Protein AF-A0A0C1J9J3-F1 (afdb_monomer_lite)

Secondary structure (DSSP, 8-state):
--SSSSHHHHHTTTT-----HHHHHHHHHHHHTTSEEE--GGGS-----TT---SSS---------EEE-HHHHHHHHHH-SHHHHHHHHHHHHHTTS---HHHHHHHHHHHHHHHHHHHH----

Structure (mmCIF, N/CA/C/O backbone):
data_AF-A0A0C1J9J3-F1
#
_entry.id   AF-A0A0C1J9J3-F1
#
loop_
_atom_site.group_PDB
_atom_site.id
_atom_site.type_symbol
_atom_site.label_atom_id
_atom_site.label_alt_id
_atom_site.label_comp_id
_atom_site.label_asym_id
_atom_site.label_entity_id
_atom_site.label_seq_id
_atom_site.pdbx_PDB_ins_code
_atom_site.Cartn_x
_atom_site.Cartn_y
_atom_site.Cartn_z
_atom_site.occupancy
_atom_site.B_iso_or_equiv
_atom_site.auth_seq_id
_atom_site.auth_comp_id
_atom_site.auth_asym_id
_atom_site.auth_atom_id
_atom_site.pdbx_PDB_model_num
ATOM 1 N N . MET A 1 1 ? -6.530 34.301 -32.666 1.00 45.28 1 MET A N 1
ATOM 2 C CA . MET A 1 1 ? -5.563 34.631 -31.596 1.00 45.28 1 MET A CA 1
ATOM 3 C C . MET A 1 1 ? -6.169 34.304 -30.225 1.00 45.28 1 MET A C 1
ATOM 5 O O . MET A 1 1 ? -6.275 35.172 -29.376 1.00 45.28 1 MET A O 1
ATOM 9 N N . LEU A 1 2 ? -6.660 33.071 -30.049 1.00 42.78 2 LEU A N 1
ATOM 10 C CA . LEU A 1 2 ? -7.286 32.576 -28.809 1.00 42.78 2 LEU A CA 1
ATOM 11 C C . LEU A 1 2 ? -7.324 31.029 -28.812 1.00 42.78 2 LEU A C 1
ATOM 13 O O . LEU A 1 2 ? -8.273 30.424 -28.340 1.00 42.78 2 LEU A O 1
ATOM 17 N N . LEU A 1 3 ? -6.323 30.389 -29.435 1.00 44.97 3 LEU A N 1
ATOM 18 C CA . LEU A 1 3 ? -6.249 28.924 -29.564 1.00 44.97 3 LEU A CA 1
ATOM 19 C C . LEU A 1 3 ? -4.837 28.345 -29.352 1.00 44.97 3 LEU A C 1
ATOM 21 O O . LEU A 1 3 ? -4.652 27.147 -29.502 1.00 44.97 3 LEU A O 1
ATOM 25 N N . GLU A 1 4 ? -3.843 29.158 -28.979 1.00 44.03 4 GLU A N 1
ATOM 26 C CA . GLU A 1 4 ? -2.467 28.673 -28.746 1.00 44.03 4 GLU A CA 1
ATOM 27 C C . GLU A 1 4 ? -2.085 28.585 -27.260 1.00 44.03 4 GLU A C 1
ATOM 29 O O . GLU A 1 4 ? -1.019 28.068 -26.944 1.00 44.03 4 GLU A O 1
ATOM 34 N N . LEU A 1 5 ? -2.943 29.039 -26.335 1.00 42.75 5 LEU A N 1
ATOM 35 C CA . LEU A 1 5 ? -2.583 29.118 -24.912 1.00 42.75 5 LEU A CA 1
ATOM 36 C C . LEU A 1 5 ? -2.878 27.850 -24.089 1.00 42.75 5 LEU A C 1
ATOM 38 O O . LEU A 1 5 ? -2.358 27.730 -22.990 1.00 42.75 5 LEU A O 1
ATOM 42 N N . GLU A 1 6 ? -3.668 26.897 -24.594 1.00 42.66 6 GLU A N 1
ATOM 43 C CA . GLU A 1 6 ? -3.983 25.656 -23.854 1.00 42.66 6 GLU A CA 1
ATOM 44 C C . GLU A 1 6 ? -3.053 24.481 -24.205 1.00 42.66 6 GLU A C 1
ATOM 46 O O . GLU A 1 6 ? -3.005 23.483 -23.488 1.00 42.66 6 GLU A O 1
ATOM 51 N N . ALA A 1 7 ? -2.263 24.588 -25.279 1.00 46.19 7 ALA A N 1
ATOM 52 C CA . ALA A 1 7 ? -1.357 23.515 -25.693 1.00 46.19 7 ALA A CA 1
ATOM 53 C C . ALA A 1 7 ? -0.031 23.501 -24.907 1.00 46.19 7 ALA A C 1
ATOM 55 O O . ALA A 1 7 ? 0.610 22.453 -24.818 1.00 46.19 7 ALA A O 1
ATOM 56 N N . SER A 1 8 ? 0.383 24.631 -24.317 1.00 43.97 8 SER A N 1
ATOM 57 C CA . SER A 1 8 ? 1.651 24.714 -23.577 1.00 43.97 8 SER A CA 1
ATOM 58 C C . SER A 1 8 ? 1.562 24.158 -22.155 1.00 43.97 8 SER A C 1
ATOM 60 O O . SER A 1 8 ? 2.563 23.679 -21.636 1.00 43.97 8 SER A O 1
ATOM 62 N N . GLU A 1 9 ? 0.378 24.154 -21.538 1.00 43.16 9 GLU A N 1
ATOM 63 C CA . GLU A 1 9 ? 0.196 23.662 -20.162 1.00 43.16 9 GLU A CA 1
ATOM 64 C C . GLU A 1 9 ? 0.029 22.128 -20.102 1.00 43.16 9 GLU A C 1
ATOM 66 O O . GLU A 1 9 ? 0.342 21.495 -19.095 1.00 43.16 9 GLU A O 1
ATOM 71 N N . ALA A 1 10 ? -0.368 21.495 -21.214 1.00 41.72 10 ALA A N 1
ATOM 72 C CA . ALA A 1 10 ? -0.448 20.036 -21.338 1.00 41.72 10 ALA A CA 1
ATOM 73 C C . ALA A 1 10 ? 0.917 19.364 -21.605 1.00 41.72 10 ALA A C 1
ATOM 75 O O . ALA A 1 10 ? 1.092 18.183 -21.305 1.00 41.72 10 ALA A O 1
ATOM 76 N N . ALA A 1 11 ? 1.896 20.102 -22.141 1.00 41.22 11 ALA A N 1
ATOM 77 C CA . ALA A 1 11 ? 3.216 19.571 -22.500 1.00 41.22 11 ALA A CA 1
ATOM 78 C C . ALA A 1 11 ? 4.225 19.576 -21.335 1.00 41.22 11 ALA A C 1
ATOM 80 O O . ALA A 1 11 ? 5.215 18.848 -21.370 1.00 41.22 11 ALA A O 1
ATOM 81 N N . GLU A 1 12 ? 3.968 20.342 -20.274 1.00 35.53 12 GLU A N 1
ATOM 82 C CA . GLU A 1 12 ? 4.868 20.447 -19.115 1.00 35.53 12 GLU A CA 1
ATOM 83 C C . GLU A 1 12 ? 4.665 19.325 -18.074 1.00 35.53 12 GLU A C 1
ATOM 85 O O . GLU A 1 12 ? 5.431 19.191 -17.115 1.00 35.53 12 GLU A O 1
ATOM 90 N N . PHE A 1 13 ? 3.656 18.468 -18.272 1.00 36.09 13 PHE A N 1
ATOM 91 C CA . PHE A 1 13 ? 3.348 17.352 -17.373 1.00 36.09 13 PHE A CA 1
ATOM 92 C C . PHE A 1 13 ? 4.167 16.076 -17.662 1.00 36.09 13 PHE A C 1
ATOM 94 O O . PHE A 1 13 ? 4.339 15.239 -16.774 1.00 36.09 13 PHE A O 1
ATOM 101 N N . GLU A 1 14 ? 4.750 15.932 -18.854 1.00 41.66 14 GLU A N 1
ATOM 102 C CA . GLU A 1 14 ? 5.455 14.715 -19.283 1.00 41.66 14 GLU A CA 1
ATOM 103 C C . GLU A 1 14 ? 6.982 14.878 -19.341 1.00 41.66 14 GLU A C 1
ATOM 105 O O . GLU A 1 14 ? 7.584 14.843 -20.405 1.00 41.66 14 GLU A O 1
ATOM 110 N N . LEU A 1 15 ? 7.634 15.025 -18.184 1.00 40.59 15 LEU A N 1
ATOM 111 C CA . LEU A 1 15 ? 9.013 14.541 -17.945 1.00 40.59 15 LEU A CA 1
ATOM 112 C C . LEU A 1 15 ? 9.434 14.757 -16.485 1.00 40.59 15 LEU A C 1
ATOM 114 O O . LEU A 1 15 ? 10.566 15.133 -16.169 1.00 40.59 15 LEU A O 1
ATOM 118 N N . LYS A 1 16 ? 8.515 14.527 -15.540 1.00 34.31 16 LYS A N 1
ATOM 119 C CA . LYS A 1 16 ? 8.841 14.639 -14.119 1.00 34.31 16 LYS A CA 1
ATOM 120 C C . LYS A 1 16 ? 9.716 13.460 -13.686 1.00 34.31 16 LYS A C 1
ATOM 122 O O . LYS A 1 16 ? 9.226 12.403 -13.319 1.00 34.31 16 LYS A O 1
ATOM 127 N N . LYS A 1 17 ? 11.020 13.748 -13.681 1.00 41.72 17 LYS A N 1
ATOM 128 C CA . LYS A 1 17 ? 12.103 13.120 -12.917 1.00 41.72 17 LYS A CA 1
ATOM 129 C C . LYS A 1 17 ? 12.402 11.666 -13.284 1.00 41.72 17 LYS A C 1
ATOM 131 O O . LYS A 1 17 ? 11.702 10.731 -12.921 1.00 41.72 17 LYS A O 1
ATOM 136 N N . THR A 1 18 ? 13.555 11.501 -13.930 1.00 47.81 18 THR A N 1
ATOM 137 C CA . THR A 1 18 ? 14.421 10.326 -13.798 1.00 47.81 18 THR A CA 1
ATOM 138 C C . THR A 1 18 ? 14.277 9.714 -12.408 1.00 47.81 18 THR A C 1
ATOM 140 O O . THR A 1 18 ? 14.611 10.382 -11.429 1.00 47.81 18 THR A O 1
ATOM 143 N N . THR A 1 19 ? 13.777 8.476 -12.351 1.00 47.09 19 THR A N 1
ATOM 144 C CA . THR A 1 19 ? 13.728 7.618 -11.158 1.00 47.09 19 THR A CA 1
ATOM 145 C C . THR A 1 19 ? 14.970 7.850 -10.312 1.00 47.09 19 THR A C 1
ATOM 147 O O . THR A 1 19 ? 16.086 7.530 -10.734 1.00 47.09 19 THR A O 1
ATOM 150 N N . CYS A 1 20 ? 14.754 8.485 -9.167 1.00 52.78 20 CYS A N 1
ATOM 151 C CA . CYS A 1 20 ? 15.766 8.771 -8.171 1.00 52.78 20 CYS A CA 1
ATOM 152 C C . CYS A 1 20 ? 16.324 7.434 -7.651 1.00 52.78 20 CYS A C 1
ATOM 154 O O . CYS A 1 20 ? 15.617 6.427 -7.643 1.00 52.78 20 CYS A O 1
ATOM 156 N N . GLU A 1 21 ? 17.578 7.396 -7.199 1.00 56.78 21 GLU A N 1
ATOM 157 C CA . GLU A 1 21 ? 18.160 6.223 -6.518 1.00 56.78 21 GLU A CA 1
ATOM 158 C C . GLU A 1 21 ? 17.255 5.712 -5.378 1.00 56.78 21 GLU A C 1
ATOM 160 O O . GLU A 1 21 ? 17.099 4.507 -5.185 1.00 56.78 21 GLU A O 1
ATOM 165 N N . PHE A 1 22 ? 16.559 6.637 -4.709 1.00 53.00 22 PHE A N 1
ATOM 166 C CA . PHE A 1 22 ? 15.548 6.348 -3.697 1.00 53.00 22 PHE A CA 1
ATOM 167 C C . PHE A 1 22 ? 14.385 5.499 -4.229 1.00 53.00 22 PHE A C 1
ATOM 169 O O . PHE A 1 22 ? 14.012 4.514 -3.597 1.00 53.00 22 PHE A O 1
ATOM 176 N N . ASP A 1 23 ? 13.839 5.834 -5.401 1.00 70.12 23 ASP A N 1
ATOM 177 C CA . ASP A 1 23 ? 12.724 5.087 -5.999 1.00 70.12 23 ASP A CA 1
ATOM 178 C C . ASP A 1 23 ? 13.164 3.663 -6.361 1.00 70.12 23 ASP A C 1
ATOM 180 O O . ASP A 1 23 ? 12.399 2.711 -6.213 1.00 70.12 23 ASP A O 1
ATOM 184 N N . ARG A 1 24 ? 14.426 3.500 -6.786 1.00 71.88 24 ARG A N 1
ATOM 185 C CA . ARG A 1 24 ? 15.003 2.188 -7.098 1.00 71.88 24 ARG A CA 1
ATOM 186 C C . ARG A 1 24 ? 15.109 1.307 -5.859 1.00 71.88 24 ARG A C 1
ATOM 188 O O . ARG A 1 24 ? 14.662 0.167 -5.916 1.00 71.88 24 ARG A O 1
ATOM 195 N N . TYR A 1 25 ? 15.631 1.836 -4.754 1.00 79.62 25 TYR A N 1
ATOM 196 C CA . TYR A 1 25 ? 15.729 1.087 -3.500 1.00 79.6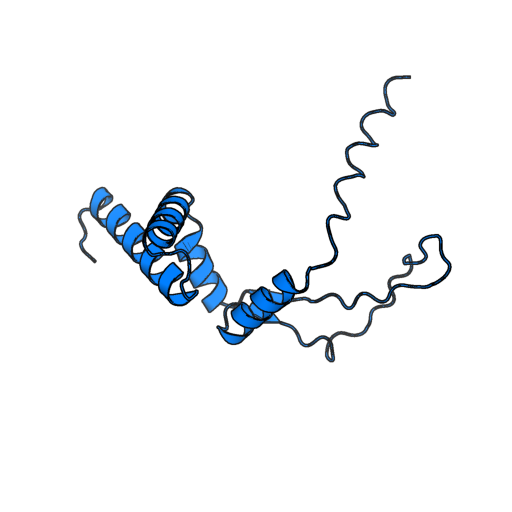2 25 TYR A CA 1
ATOM 197 C C . TYR A 1 25 ? 14.356 0.592 -3.027 1.00 79.62 25 TYR A C 1
ATOM 199 O O . TYR A 1 25 ? 14.206 -0.565 -2.642 1.00 79.62 25 TYR A O 1
ATOM 207 N N . GLN A 1 26 ? 13.326 1.441 -3.104 1.00 81.38 26 GLN A N 1
ATOM 208 C CA . GLN A 1 26 ? 11.971 1.040 -2.714 1.00 81.38 26 GLN A CA 1
ATOM 209 C C . GLN A 1 26 ? 11.425 -0.071 -3.620 1.00 81.38 26 GLN A C 1
ATOM 211 O O . GLN A 1 26 ? 10.875 -1.050 -3.118 1.00 81.38 26 GLN A O 1
ATOM 216 N N . LEU A 1 27 ? 11.622 0.028 -4.939 1.00 80.38 27 LEU A N 1
ATOM 217 C CA . LEU A 1 27 ? 11.224 -1.025 -5.878 1.00 80.38 27 LEU A CA 1
ATOM 218 C C . LEU A 1 27 ? 11.969 -2.341 -5.614 1.00 80.38 27 LEU A C 1
ATOM 220 O O . LEU A 1 27 ? 11.351 -3.401 -5.633 1.00 80.38 27 LEU A O 1
ATOM 224 N N . GLU A 1 28 ? 13.265 -2.290 -5.310 1.00 81.69 28 GLU A N 1
ATOM 225 C CA . GLU A 1 28 ? 14.045 -3.472 -4.923 1.00 81.69 28 GLU A CA 1
ATOM 226 C C . GLU A 1 28 ? 13.488 -4.112 -3.649 1.00 81.69 28 GLU A C 1
ATOM 228 O O . GLU A 1 28 ? 13.250 -5.317 -3.626 1.00 81.69 28 GLU A O 1
ATOM 233 N N . LYS A 1 29 ? 13.171 -3.319 -2.620 1.00 86.19 29 LYS A N 1
ATOM 234 C CA . LYS A 1 29 ? 12.571 -3.840 -1.382 1.00 86.19 29 LYS A CA 1
ATOM 235 C C . LYS A 1 29 ? 11.181 -4.425 -1.600 1.00 86.19 29 LYS A C 1
ATOM 237 O O . LYS A 1 29 ? 10.851 -5.449 -1.007 1.00 86.19 29 LYS A O 1
ATOM 242 N N . MET A 1 30 ? 10.377 -3.830 -2.477 1.00 88.12 30 MET A N 1
ATOM 243 C CA . MET A 1 30 ? 9.087 -4.397 -2.875 1.00 88.12 30 MET A CA 1
ATOM 244 C C . MET A 1 30 ? 9.252 -5.707 -3.659 1.00 88.12 30 MET A C 1
ATOM 246 O O . MET A 1 30 ? 8.420 -6.602 -3.516 1.00 88.12 30 MET A O 1
ATOM 250 N N . ALA A 1 31 ? 10.309 -5.831 -4.465 1.00 86.75 31 ALA A N 1
ATOM 251 C CA . ALA A 1 31 ? 10.619 -7.047 -5.212 1.00 86.75 31 ALA A CA 1
ATOM 252 C C . ALA A 1 31 ? 11.118 -8.170 -4.292 1.00 86.75 31 ALA A C 1
ATOM 254 O O . ALA A 1 31 ? 10.631 -9.294 -4.378 1.00 86.75 31 ALA A O 1
ATOM 255 N N . GLU A 1 32 ? 12.021 -7.856 -3.359 1.00 86.00 32 GLU A N 1
ATOM 256 C CA . GLU A 1 32 ? 12.484 -8.775 -2.310 1.00 86.00 32 GLU A CA 1
ATOM 257 C C . GLU A 1 32 ? 11.326 -9.255 -1.423 1.00 86.00 32 GLU A C 1
ATOM 259 O O . GLU A 1 32 ? 11.259 -10.430 -1.071 1.00 86.00 32 GLU A O 1
ATOM 264 N N . ALA A 1 33 ? 10.376 -8.369 -1.109 1.00 87.56 33 ALA A N 1
ATOM 265 C CA . ALA A 1 33 ? 9.150 -8.711 -0.387 1.00 87.56 33 ALA A CA 1
ATOM 266 C C . ALA A 1 33 ? 8.129 -9.492 -1.241 1.00 87.56 33 ALA A C 1
ATOM 268 O O . ALA A 1 33 ? 7.048 -9.828 -0.757 1.00 87.56 33 ALA A O 1
ATOM 269 N N . GLY A 1 34 ? 8.429 -9.750 -2.518 1.00 89.12 34 GLY A N 1
ATOM 270 C CA . GLY A 1 34 ? 7.562 -10.478 -3.441 1.00 89.12 34 GLY A CA 1
ATOM 271 C C . GLY A 1 34 ? 6.290 -9.728 -3.840 1.00 89.12 34 GLY A C 1
ATOM 272 O O . GLY A 1 34 ? 5.381 -10.345 -4.390 1.00 89.12 34 GLY A O 1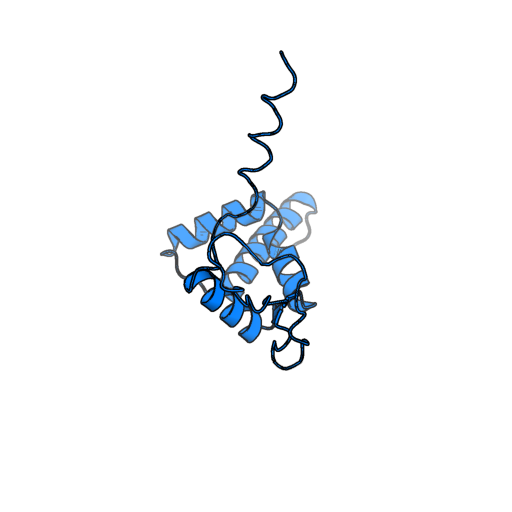
ATOM 273 N N . LEU A 1 35 ? 6.192 -8.419 -3.576 1.00 90.56 35 LEU A N 1
ATOM 274 C CA . LEU A 1 35 ? 5.030 -7.592 -3.933 1.00 90.56 35 LEU A CA 1
ATOM 275 C C . LEU A 1 35 ? 5.027 -7.233 -5.421 1.00 90.56 35 LEU A C 1
ATOM 277 O O . LEU A 1 35 ? 3.969 -7.072 -6.032 1.00 90.56 35 LEU A O 1
ATOM 281 N N . ILE A 1 36 ? 6.213 -7.114 -6.010 1.00 90.38 36 ILE A N 1
ATOM 282 C CA . ILE A 1 36 ? 6.380 -6.867 -7.437 1.00 90.38 36 ILE A CA 1
ATOM 283 C C . ILE A 1 36 ? 7.345 -7.880 -8.044 1.00 90.38 36 ILE A C 1
ATOM 285 O O . ILE A 1 36 ? 8.330 -8.276 -7.431 1.00 90.38 36 ILE A O 1
ATOM 289 N N . ASP A 1 37 ? 7.059 -8.281 -9.272 1.00 86.06 37 ASP A N 1
ATOM 290 C CA . ASP A 1 37 ? 7.964 -9.034 -10.126 1.00 86.06 37 ASP A CA 1
ATOM 291 C C . ASP A 1 37 ? 8.658 -8.039 -11.058 1.00 86.06 37 ASP A C 1
ATOM 293 O O . ASP A 1 37 ? 8.058 -7.514 -12.005 1.00 86.06 37 ASP A O 1
ATOM 297 N N . VAL A 1 38 ? 9.910 -7.713 -10.739 1.00 74.44 38 VAL A N 1
ATOM 298 C CA . VAL A 1 38 ? 10.748 -6.872 -11.593 1.00 74.44 38 VAL A CA 1
ATOM 299 C C . VAL A 1 38 ? 11.270 -7.758 -12.711 1.00 74.44 38 VAL A C 1
ATOM 301 O O . VAL A 1 38 ? 12.163 -8.584 -12.512 1.00 74.44 38 VAL A O 1
ATOM 304 N N . ARG A 1 39 ? 10.705 -7.589 -13.911 1.00 67.69 39 ARG A N 1
ATOM 305 C CA . ARG A 1 39 ? 11.130 -8.359 -15.076 1.00 67.69 39 ARG A CA 1
ATOM 306 C C . ARG A 1 39 ? 12.586 -8.016 -15.363 1.00 67.69 39 ARG A C 1
ATOM 308 O O . ARG A 1 39 ? 12.893 -6.874 -15.696 1.00 67.69 39 ARG A O 1
ATOM 315 N N . ASP A 1 40 ? 13.452 -9.017 -15.235 1.00 62.75 40 ASP A N 1
ATOM 316 C CA . ASP A 1 40 ? 14.888 -8.895 -15.471 1.00 62.75 40 ASP A CA 1
ATOM 317 C C . ASP A 1 40 ? 15.164 -8.147 -16.793 1.00 62.75 40 ASP A C 1
ATOM 319 O O . ASP A 1 40 ? 14.782 -8.638 -17.865 1.00 62.75 40 ASP A O 1
ATOM 323 N N . PRO A 1 41 ? 15.818 -6.970 -16.754 1.00 55.44 41 PRO A N 1
ATOM 324 C CA . PRO A 1 41 ? 16.119 -6.196 -17.950 1.00 55.44 41 PRO A CA 1
ATOM 325 C C . PRO A 1 41 ? 17.102 -6.910 -18.889 1.00 55.44 41 PRO A C 1
ATOM 327 O O . PRO A 1 41 ? 17.204 -6.511 -20.045 1.00 55.44 41 PRO A O 1
ATOM 330 N N . ALA A 1 42 ? 17.806 -7.962 -18.448 1.00 54.84 42 ALA A N 1
ATOM 331 C CA . ALA A 1 42 ? 18.591 -8.832 -19.329 1.00 54.84 42 ALA A CA 1
ATOM 332 C C . ALA A 1 42 ? 17.712 -9.745 -20.207 1.00 54.84 42 ALA A C 1
ATOM 334 O O . ALA A 1 42 ? 18.177 -10.251 -21.226 1.00 54.84 42 ALA A O 1
ATOM 335 N N . LYS A 1 43 ? 16.432 -9.930 -19.848 1.00 53.50 43 LYS A N 1
ATOM 336 C CA . LYS A 1 43 ? 15.438 -10.724 -20.597 1.00 53.50 43 LYS A CA 1
ATOM 337 C C . LYS A 1 43 ? 14.490 -9.866 -21.437 1.00 53.50 43 LYS A C 1
ATOM 339 O O . LYS A 1 43 ? 13.605 -10.408 -22.102 1.00 53.50 43 LYS A O 1
ATOM 344 N N . VAL A 1 44 ? 14.636 -8.541 -21.397 1.00 56.16 44 VAL A N 1
ATOM 345 C CA . VAL A 1 44 ? 13.880 -7.607 -22.236 1.00 56.16 44 VAL A CA 1
ATOM 346 C C . VAL A 1 44 ? 14.812 -7.129 -23.349 1.00 56.16 44 VAL A C 1
ATOM 348 O O . VAL A 1 44 ? 15.873 -6.584 -23.043 1.00 56.16 44 VAL A O 1
ATOM 351 N N . PRO A 1 45 ? 14.474 -7.323 -24.638 1.00 55.00 45 PRO A N 1
ATOM 352 C CA . PRO A 1 45 ? 15.300 -6.791 -25.712 1.00 55.00 45 PRO A CA 1
ATOM 353 C C . PRO A 1 45 ? 15.395 -5.273 -25.551 1.00 55.00 45 PRO A C 1
ATOM 355 O O . PRO A 1 45 ? 14.384 -4.607 -25.322 1.00 55.00 45 PRO A O 1
ATOM 358 N N . VAL A 1 46 ? 16.609 -4.723 -25.655 1.00 59.19 46 VAL A N 1
ATOM 359 C CA . VAL A 1 46 ? 16.813 -3.272 -25.722 1.00 59.19 46 VAL A CA 1
ATOM 360 C C . VAL A 1 46 ? 16.122 -2.798 -26.994 1.00 59.19 46 VAL A C 1
ATOM 362 O O . VAL A 1 46 ? 16.663 -2.902 -28.091 1.00 59.19 46 VAL A O 1
ATOM 365 N N . THR A 1 47 ? 14.880 -2.340 -26.865 1.00 54.22 47 THR A N 1
ATOM 366 C CA . THR A 1 47 ? 14.139 -1.817 -28.004 1.00 54.22 47 THR A CA 1
ATOM 367 C C . THR A 1 47 ? 14.722 -0.455 -28.329 1.00 54.22 47 THR A C 1
ATOM 369 O O . THR A 1 47 ? 14.553 0.494 -27.560 1.00 54.22 47 THR A O 1
ATOM 372 N N . PHE A 1 48 ? 15.405 -0.354 -29.466 1.00 55.47 48 PHE A N 1
ATOM 373 C CA . PHE A 1 48 ? 15.663 0.935 -30.084 1.00 55.47 48 PHE A CA 1
ATOM 374 C C . PHE A 1 48 ? 14.308 1.616 -30.297 1.00 55.47 48 PHE A C 1
ATOM 376 O O . PHE A 1 48 ? 13.469 1.091 -31.026 1.00 55.47 48 PHE A O 1
ATOM 383 N N . ARG A 1 49 ? 14.059 2.732 -29.604 1.00 54.56 49 ARG A N 1
ATOM 384 C CA . ARG A 1 49 ? 12.884 3.573 -29.848 1.00 54.56 49 ARG A CA 1
ATOM 385 C C . ARG A 1 49 ? 13.260 4.582 -30.937 1.00 54.56 49 ARG A C 1
ATOM 387 O O . ARG A 1 49 ? 14.018 5.508 -30.633 1.00 54.56 49 ARG A O 1
ATOM 394 N N . PRO A 1 50 ? 12.781 4.419 -32.187 1.00 43.78 50 PRO A N 1
ATOM 395 C CA . PRO A 1 50 ? 13.050 5.375 -33.254 1.00 43.78 50 PRO A CA 1
ATOM 396 C C . PRO A 1 50 ? 12.337 6.679 -32.879 1.00 43.78 50 PRO A C 1
ATOM 398 O O . PRO A 1 50 ? 11.112 6.725 -32.847 1.00 43.78 50 PRO A O 1
ATOM 401 N N . GLY A 1 51 ? 13.102 7.693 -32.474 1.00 52.50 51 GLY A N 1
ATOM 402 C CA . GLY A 1 51 ? 12.580 8.955 -31.933 1.00 52.50 51 GLY A CA 1
ATOM 403 C C . GLY A 1 51 ? 13.389 9.524 -30.763 1.00 52.50 51 GLY A C 1
ATOM 404 O O . GLY A 1 51 ? 13.268 10.702 -30.462 1.00 52.50 51 GLY A O 1
ATOM 405 N N . ALA A 1 52 ? 14.273 8.736 -30.139 1.00 52.81 52 ALA A N 1
ATOM 406 C CA . ALA A 1 52 ? 15.132 9.188 -29.034 1.00 52.81 52 ALA A CA 1
ATOM 407 C C . ALA A 1 52 ? 16.383 9.981 -29.488 1.00 52.81 52 ALA A C 1
ATOM 409 O O . ALA A 1 52 ? 17.460 9.833 -28.907 1.00 52.81 52 ALA A O 1
ATOM 410 N N . ILE A 1 53 ? 16.254 10.809 -30.529 1.00 49.16 53 ILE A N 1
ATOM 411 C CA . ILE A 1 53 ? 17.261 11.809 -30.907 1.00 49.16 53 ILE A CA 1
ATOM 412 C C . ILE A 1 53 ? 16.730 13.155 -30.410 1.00 49.16 53 ILE A C 1
ATOM 414 O O . ILE A 1 53 ? 16.013 13.843 -31.127 1.00 49.16 53 ILE A O 1
ATOM 418 N N . TYR A 1 54 ? 17.042 13.510 -29.165 1.00 52.00 54 TYR A N 1
ATOM 419 C CA . TYR A 1 54 ? 16.775 14.852 -28.645 1.00 52.00 54 TYR A CA 1
ATOM 420 C C . TYR A 1 54 ? 18.078 15.658 -28.641 1.00 52.00 54 TYR A C 1
ATOM 422 O O . TYR A 1 54 ? 19.057 15.215 -28.042 1.00 52.00 54 TYR A O 1
ATOM 430 N N . ASP A 1 55 ? 18.051 16.780 -29.368 1.00 47.69 55 ASP A N 1
ATOM 431 C CA . ASP A 1 55 ? 18.858 18.024 -29.411 1.00 47.69 55 ASP A CA 1
ATOM 432 C C . ASP A 1 55 ? 20.389 18.037 -29.159 1.00 47.69 55 ASP A C 1
ATOM 434 O O . ASP A 1 55 ? 21.044 19.054 -29.370 1.00 47.69 55 ASP A O 1
ATOM 438 N N . HIS A 1 56 ? 21.026 16.935 -28.757 1.00 50.75 56 HIS A N 1
ATOM 439 C CA . HIS A 1 56 ? 22.459 16.896 -28.416 1.00 50.75 56 HIS A CA 1
ATOM 440 C C . HIS A 1 56 ? 23.211 15.697 -29.023 1.00 50.75 56 HIS A C 1
ATOM 442 O O . HIS A 1 56 ? 24.298 15.345 -28.572 1.00 50.75 56 HIS A O 1
ATOM 448 N N . GLY A 1 57 ? 22.645 15.046 -30.046 1.00 52.50 57 GLY A N 1
ATOM 449 C CA . GLY A 1 57 ? 23.365 14.069 -30.878 1.00 52.50 57 GLY A CA 1
ATOM 450 C C . GLY A 1 57 ? 23.750 12.738 -30.213 1.00 52.50 57 GLY A C 1
ATOM 451 O O . GLY A 1 57 ? 24.382 11.910 -30.862 1.00 52.50 57 GLY A O 1
ATOM 452 N N . LEU A 1 58 ? 23.352 12.485 -28.961 1.00 54.72 58 LEU A N 1
ATOM 453 C CA . LEU A 1 58 ? 23.605 11.220 -28.264 1.00 54.72 58 LEU A CA 1
ATOM 454 C C . LEU A 1 58 ? 22.288 10.578 -27.815 1.00 54.72 58 LEU A C 1
ATOM 456 O O . LEU A 1 58 ? 21.557 11.128 -26.992 1.00 54.72 58 LEU A O 1
ATOM 460 N N . ALA A 1 59 ? 21.999 9.384 -28.337 1.00 56.44 59 ALA A N 1
ATOM 461 C CA . ALA A 1 59 ? 20.861 8.585 -27.902 1.00 56.44 59 ALA A CA 1
ATOM 462 C C . ALA A 1 59 ? 21.043 8.173 -26.430 1.00 56.44 59 ALA A C 1
ATOM 464 O O . ALA A 1 59 ? 21.959 7.423 -26.086 1.00 56.44 59 ALA A O 1
ATOM 465 N N . LYS A 1 60 ? 20.159 8.642 -25.542 1.00 53.56 60 LYS A N 1
ATOM 466 C CA . LYS A 1 60 ? 20.097 8.139 -24.163 1.00 53.56 60 LYS A CA 1
ATOM 467 C C . LYS A 1 60 ? 19.372 6.796 -24.158 1.00 53.56 60 LYS A C 1
ATOM 469 O O . LYS A 1 60 ? 18.153 6.736 -24.298 1.00 53.56 60 LYS A O 1
ATOM 474 N N . PHE A 1 61 ? 20.116 5.714 -23.949 1.00 54.44 61 PHE A N 1
ATOM 475 C CA . PHE A 1 61 ? 19.534 4.400 -23.686 1.00 54.44 61 PHE A CA 1
ATOM 476 C C . PHE A 1 61 ? 18.999 4.355 -22.251 1.00 54.44 61 PHE A C 1
ATOM 478 O O . PHE A 1 61 ? 19.724 4.041 -21.310 1.00 54.44 61 PHE A O 1
ATOM 485 N N . HIS A 1 62 ? 17.720 4.676 -22.065 1.00 54.56 62 HIS A N 1
ATOM 486 C CA . HIS A 1 62 ? 17.031 4.354 -20.820 1.00 54.56 62 HIS A CA 1
ATOM 487 C C . HIS A 1 62 ? 16.613 2.881 -20.876 1.00 54.56 62 HIS A C 1
ATOM 489 O O . HIS A 1 62 ? 15.838 2.504 -21.753 1.00 54.56 62 HIS A O 1
ATOM 495 N N . LYS A 1 63 ? 17.121 2.034 -19.973 1.00 56.25 63 LYS A N 1
ATOM 496 C CA . LYS A 1 63 ? 16.553 0.692 -19.780 1.00 56.25 63 LYS A CA 1
ATOM 497 C C . LYS A 1 63 ? 15.224 0.867 -19.039 1.00 56.25 63 LYS A C 1
ATOM 499 O O . LYS A 1 63 ? 15.274 1.232 -17.866 1.00 56.25 63 LYS A O 1
ATOM 504 N N . PRO A 1 64 ? 14.059 0.646 -19.673 1.00 60.22 64 PRO A N 1
ATOM 505 C CA . PRO A 1 64 ? 12.802 0.720 -18.948 1.00 60.22 64 PRO A CA 1
ATOM 506 C C . PRO A 1 64 ? 12.791 -0.394 -17.898 1.00 60.22 64 PRO A C 1
ATOM 508 O O . PRO A 1 64 ? 12.881 -1.574 -18.235 1.00 60.22 64 PRO A O 1
ATOM 511 N N . VAL A 1 65 ? 12.699 -0.026 -16.621 1.00 62.59 65 VAL A N 1
ATOM 512 C CA . VAL A 1 65 ? 12.408 -0.994 -15.562 1.00 62.59 65 VAL A CA 1
ATOM 513 C C . VAL A 1 65 ? 10.914 -1.283 -15.643 1.00 62.59 65 VAL A C 1
ATOM 515 O O . VAL A 1 65 ? 10.092 -0.447 -15.279 1.00 62.59 65 VAL A O 1
ATOM 518 N N . THR A 1 66 ? 10.552 -2.448 -16.175 1.00 69.75 66 THR A N 1
ATOM 519 C CA . THR A 1 66 ? 9.161 -2.912 -16.183 1.00 69.75 66 THR A CA 1
ATOM 520 C C . THR A 1 66 ? 8.942 -3.857 -15.011 1.00 69.75 66 THR A C 1
ATOM 522 O O . THR A 1 66 ? 9.629 -4.875 -14.916 1.00 69.75 66 THR A O 1
ATOM 525 N N . TYR A 1 67 ? 7.968 -3.563 -14.158 1.00 79.06 67 TYR A N 1
ATOM 526 C CA . TYR A 1 67 ? 7.541 -4.452 -13.081 1.00 79.06 67 TYR A CA 1
ATOM 527 C C . TYR A 1 67 ? 6.079 -4.862 -13.270 1.00 79.06 67 TYR A C 1
ATOM 529 O O . TYR A 1 67 ? 5.286 -4.139 -13.878 1.00 79.06 67 TYR A O 1
ATOM 537 N N . LYS A 1 68 ? 5.724 -6.040 -12.760 1.00 85.00 68 LYS A N 1
ATOM 538 C CA . LYS A 1 68 ? 4.339 -6.501 -12.617 1.00 85.00 68 LYS A CA 1
ATOM 539 C C . LYS A 1 68 ? 4.001 -6.601 -11.137 1.00 85.00 68 LYS A C 1
ATOM 541 O O . LYS A 1 68 ? 4.847 -6.994 -10.345 1.00 85.00 68 LYS A O 1
ATOM 546 N N . ILE A 1 69 ? 2.773 -6.265 -10.760 1.00 89.88 69 ILE A N 1
ATOM 547 C CA . ILE A 1 69 ? 2.297 -6.496 -9.392 1.00 89.88 69 ILE A CA 1
ATOM 548 C C . ILE A 1 69 ? 1.988 -7.992 -9.260 1.00 89.88 69 ILE A C 1
ATOM 550 O O . ILE A 1 69 ? 1.333 -8.569 -10.129 1.00 89.88 69 ILE A O 1
ATOM 554 N N . THR A 1 70 ? 2.513 -8.637 -8.219 1.00 94.06 70 THR A N 1
ATOM 555 C CA . THR A 1 70 ? 2.218 -10.050 -7.938 1.00 94.06 70 THR A CA 1
ATOM 556 C C . THR A 1 70 ? 0.860 -10.180 -7.252 1.00 94.06 70 THR A C 1
ATOM 558 O O . THR A 1 70 ? 0.274 -9.195 -6.808 1.00 94.06 70 THR A O 1
ATOM 561 N N . TRP A 1 71 ? 0.356 -11.405 -7.086 1.00 93.12 71 TRP A N 1
ATOM 562 C CA . TRP A 1 71 ? -0.866 -11.616 -6.304 1.00 93.12 71 TRP A CA 1
ATOM 563 C C . TRP A 1 71 ? -0.722 -11.132 -4.848 1.00 93.12 71 TRP A C 1
ATOM 565 O O . TRP A 1 71 ? -1.612 -10.463 -4.332 1.00 93.12 71 TRP A O 1
ATOM 575 N N . ALA A 1 72 ? 0.435 -11.367 -4.217 1.00 92.25 72 ALA A N 1
ATOM 576 C CA . ALA A 1 72 ? 0.735 -10.839 -2.884 1.00 92.25 72 ALA A CA 1
ATOM 577 C C . ALA A 1 72 ? 0.803 -9.300 -2.865 1.00 92.25 72 ALA A C 1
ATOM 579 O O . ALA A 1 72 ? 0.374 -8.669 -1.899 1.00 92.25 72 ALA A O 1
ATOM 580 N N . GLY A 1 73 ? 1.300 -8.690 -3.945 1.00 92.56 73 GLY A N 1
ATOM 581 C CA . GLY A 1 73 ? 1.268 -7.243 -4.144 1.00 92.56 73 GLY A CA 1
ATOM 582 C C . GLY A 1 73 ? -0.147 -6.684 -4.257 1.00 92.56 73 GLY A C 1
ATOM 583 O O . GLY A 1 73 ? -0.435 -5.642 -3.672 1.00 92.56 73 GLY A O 1
ATOM 584 N N . HIS A 1 74 ? -1.039 -7.386 -4.959 1.00 93.62 74 HIS A N 1
ATOM 585 C CA . HIS A 1 74 ? -2.455 -7.029 -5.028 1.00 93.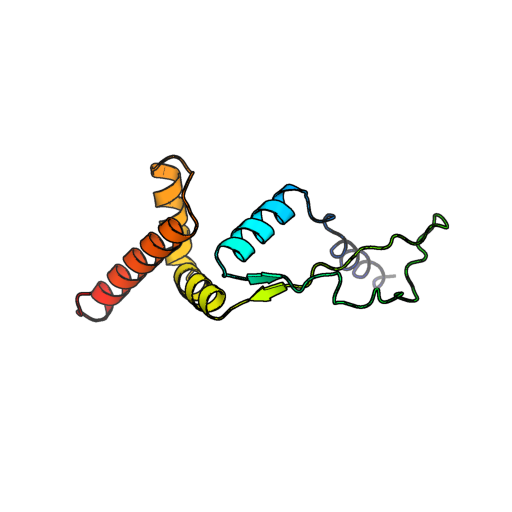62 74 HIS A CA 1
ATOM 586 C C . HIS A 1 74 ? -3.118 -7.094 -3.648 1.00 93.62 74 HIS A C 1
ATOM 588 O O . HIS A 1 74 ? -3.745 -6.122 -3.243 1.00 93.62 74 HIS A O 1
ATOM 594 N N . ASP A 1 75 ? -2.894 -8.169 -2.890 1.00 93.06 75 ASP A N 1
ATOM 595 C CA . ASP A 1 75 ? -3.428 -8.322 -1.529 1.00 93.06 75 ASP A CA 1
ATOM 596 C C . ASP A 1 75 ? -2.900 -7.241 -0.565 1.00 93.06 75 ASP A C 1
ATOM 598 O O . ASP A 1 75 ? -3.642 -6.656 0.227 1.00 93.06 75 ASP A O 1
ATOM 602 N N . TYR A 1 76 ? -1.612 -6.898 -0.668 1.00 93.31 76 TYR A N 1
ATOM 603 C CA . TYR A 1 76 ? -1.059 -5.755 0.056 1.00 93.31 76 TYR A CA 1
ATOM 604 C C . TYR A 1 76 ? -1.763 -4.450 -0.330 1.00 93.31 76 TYR A C 1
ATOM 606 O O . TYR A 1 76 ? -2.212 -3.715 0.551 1.00 93.31 76 TYR A O 1
ATOM 614 N N . LEU A 1 77 ? -1.886 -4.164 -1.628 1.00 92.19 77 LEU A N 1
ATOM 615 C CA . LEU A 1 77 ? -2.505 -2.935 -2.114 1.00 92.19 77 LEU A CA 1
ATOM 616 C C . LEU A 1 77 ? -3.956 -2.820 -1.642 1.00 92.19 77 LEU A C 1
ATOM 618 O O . LEU A 1 77 ? -4.344 -1.769 -1.137 1.00 92.19 77 LEU A O 1
ATOM 622 N N . ASP A 1 78 ? -4.731 -3.895 -1.739 1.00 91.62 78 ASP A N 1
ATOM 623 C CA . ASP A 1 78 ? -6.129 -3.919 -1.314 1.00 91.62 78 ASP A CA 1
ATOM 624 C C . ASP A 1 78 ? -6.277 -3.661 0.190 1.00 91.62 78 ASP A C 1
ATOM 626 O O . ASP A 1 78 ? -7.215 -2.978 0.605 1.00 91.62 78 ASP A O 1
ATOM 630 N N . SER A 1 79 ? -5.307 -4.090 1.004 1.00 91.25 79 SER A N 1
ATOM 631 C CA . SER A 1 79 ? -5.311 -3.796 2.440 1.00 91.25 79 SER A CA 1
ATOM 632 C C . SER A 1 79 ? -5.113 -2.309 2.777 1.00 91.25 79 SER A C 1
ATOM 634 O O . SER A 1 79 ? -5.672 -1.834 3.766 1.00 91.25 79 SER A O 1
ATOM 636 N N . VAL A 1 80 ? -4.361 -1.553 1.962 1.00 93.00 80 VAL A N 1
ATOM 637 C CA . VAL A 1 80 ? -3.986 -0.149 2.247 1.00 93.00 80 VAL A CA 1
ATOM 638 C C . VAL A 1 80 ? -4.703 0.889 1.373 1.00 93.00 80 VAL A C 1
ATOM 640 O O . VAL A 1 80 ? -4.594 2.083 1.641 1.00 93.00 80 VAL A O 1
ATOM 643 N N . ARG A 1 81 ? -5.431 0.481 0.325 1.00 90.69 81 ARG A N 1
ATOM 644 C CA . ARG A 1 81 ? -5.986 1.387 -0.703 1.00 90.69 81 ARG A CA 1
ATOM 645 C C . ARG A 1 81 ? -7.153 2.258 -0.231 1.00 90.69 81 ARG A C 1
ATOM 647 O O . ARG A 1 81 ? -7.391 3.317 -0.817 1.00 90.69 81 ARG A O 1
ATOM 654 N N . ASP A 1 82 ? -7.894 1.848 0.801 1.00 92.88 82 ASP A N 1
ATOM 655 C CA . ASP A 1 82 ? -8.961 2.680 1.375 1.00 92.88 82 ASP A CA 1
ATOM 656 C C . ASP A 1 82 ? -8.352 3.947 1.989 1.00 92.88 82 ASP A C 1
ATOM 658 O O . ASP A 1 82 ? -7.559 3.890 2.928 1.00 92.88 82 ASP A O 1
ATOM 662 N N . LYS A 1 83 ? -8.757 5.114 1.474 1.00 91.44 83 LYS A N 1
ATOM 663 C CA . LYS A 1 83 ? -8.207 6.413 1.886 1.00 91.44 83 LYS A CA 1
ATOM 664 C C . LYS A 1 83 ? -8.331 6.650 3.395 1.00 91.44 83 LYS A C 1
ATOM 666 O O . LYS A 1 83 ? -7.414 7.186 4.007 1.00 91.44 83 LYS A O 1
ATOM 671 N N . GLY A 1 84 ? -9.445 6.250 4.010 1.00 93.38 84 GLY A N 1
ATOM 672 C CA . GLY A 1 84 ? -9.669 6.444 5.443 1.00 93.38 84 GLY A CA 1
ATOM 673 C C . GLY A 1 84 ? -8.772 5.555 6.306 1.00 93.38 84 GLY A C 1
ATOM 674 O O . GLY A 1 84 ? -8.276 5.998 7.342 1.00 93.38 84 GLY A O 1
ATOM 675 N N . ILE A 1 85 ? -8.547 4.315 5.877 1.00 93.62 85 ILE A N 1
ATOM 676 C CA . ILE A 1 85 ? -7.624 3.372 6.518 1.00 93.62 85 ILE A CA 1
ATOM 677 C C . ILE A 1 85 ? -6.176 3.824 6.323 1.00 93.62 85 ILE A C 1
ATOM 679 O O . ILE A 1 85 ? -5.404 3.819 7.283 1.00 93.62 85 ILE A O 1
ATOM 683 N N . TRP A 1 86 ? -5.815 4.292 5.127 1.00 94.12 86 TRP A N 1
ATOM 684 C CA . TRP A 1 86 ? -4.471 4.783 4.833 1.00 94.12 86 TRP A CA 1
ATOM 685 C C . TRP A 1 86 ? -4.077 5.977 5.704 1.00 94.12 86 TRP A C 1
ATOM 687 O O . TRP A 1 86 ? -3.004 5.980 6.305 1.00 94.12 86 TRP A O 1
ATOM 697 N N . GLU A 1 87 ? -4.960 6.969 5.853 1.00 94.25 87 GLU A N 1
ATOM 698 C CA . GLU A 1 87 ? -4.687 8.126 6.715 1.00 94.25 87 GLU A CA 1
ATOM 699 C C . GLU A 1 87 ? -4.509 7.736 8.190 1.00 94.25 87 GLU A C 1
ATOM 701 O O . GLU A 1 87 ? -3.655 8.295 8.881 1.00 94.25 87 GLU A O 1
ATOM 706 N N . LYS A 1 88 ? -5.276 6.754 8.683 1.00 93.06 88 LYS A N 1
ATOM 707 C CA . LYS A 1 88 ? -5.098 6.217 10.044 1.00 93.06 88 LYS A CA 1
ATOM 708 C C . LYS A 1 88 ? -3.776 5.476 10.191 1.00 93.06 88 LYS A C 1
ATOM 710 O O . LYS A 1 88 ? -3.081 5.673 11.182 1.00 93.06 88 LYS A O 1
ATOM 715 N N . THR A 1 89 ? -3.417 4.682 9.187 1.00 93.19 89 THR A N 1
ATOM 716 C CA . THR A 1 89 ? -2.162 3.926 9.154 1.00 93.19 89 THR A CA 1
ATOM 717 C C . THR A 1 89 ? -0.963 4.863 9.189 1.00 93.19 89 THR A C 1
ATOM 719 O O . THR A 1 89 ? -0.111 4.722 10.060 1.00 93.19 89 THR A O 1
ATOM 722 N N . LYS A 1 90 ? -0.936 5.894 8.335 1.00 92.12 90 LYS A N 1
ATOM 723 C CA . LYS A 1 90 ? 0.124 6.914 8.359 1.00 92.12 90 LYS A CA 1
ATOM 724 C C . LYS A 1 90 ? 0.241 7.601 9.716 1.00 92.12 90 LYS A C 1
ATOM 726 O O . LYS A 1 90 ? 1.348 7.785 10.205 1.00 92.12 90 LYS A O 1
ATOM 731 N N . ARG A 1 91 ? -0.887 7.971 10.327 1.00 92.44 91 ARG A N 1
ATOM 732 C CA . ARG A 1 91 ? -0.894 8.635 11.635 1.00 92.44 91 ARG A CA 1
ATOM 733 C C . ARG A 1 91 ? -0.291 7.753 12.723 1.00 92.44 91 ARG A C 1
ATOM 735 O O . ARG A 1 91 ? 0.610 8.204 13.418 1.00 92.44 91 ARG A O 1
ATOM 742 N N . ALA A 1 92 ? -0.728 6.497 12.795 1.00 90.75 92 ALA A N 1
ATOM 743 C CA . ALA A 1 92 ? -0.193 5.528 13.746 1.00 90.75 92 ALA A CA 1
ATOM 744 C C . ALA A 1 92 ? 1.322 5.335 13.563 1.00 90.75 92 A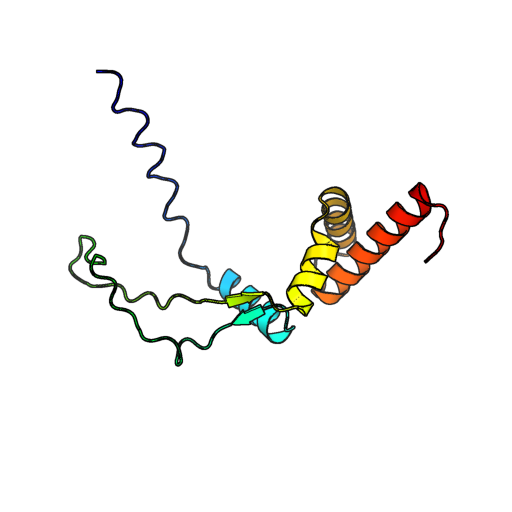LA A C 1
ATOM 746 O O . ALA A 1 92 ? 2.067 5.343 14.536 1.00 90.75 92 ALA A O 1
ATOM 747 N N . LEU A 1 93 ? 1.791 5.246 12.314 1.00 90.56 93 LEU A N 1
ATOM 748 C CA . LEU A 1 93 ? 3.216 5.099 12.006 1.00 90.56 93 LEU A CA 1
ATOM 749 C C . LEU A 1 93 ? 4.047 6.310 12.446 1.00 90.56 93 LEU A C 1
ATOM 751 O O . LEU A 1 93 ? 5.121 6.138 13.023 1.00 90.56 93 LEU A O 1
ATOM 755 N N . VAL A 1 94 ? 3.551 7.525 12.196 1.00 89.44 94 VAL A N 1
ATOM 756 C CA . VAL A 1 94 ? 4.211 8.775 12.609 1.00 89.44 94 VAL A CA 1
ATOM 757 C C . VAL A 1 94 ? 4.312 8.854 14.133 1.00 89.44 94 VAL A C 1
ATOM 759 O O . VAL A 1 94 ? 5.379 9.177 14.649 1.00 89.44 94 VAL A O 1
ATOM 762 N N . GLU A 1 95 ? 3.245 8.497 14.851 1.00 88.12 95 GLU A N 1
ATOM 763 C CA . GLU A 1 95 ? 3.228 8.463 16.322 1.00 88.12 95 GLU A CA 1
ATOM 764 C C . GLU A 1 95 ? 4.249 7.465 16.894 1.00 88.12 95 GLU A C 1
ATOM 766 O O . GLU A 1 95 ? 4.857 7.730 17.928 1.00 88.12 95 GLU A O 1
ATOM 771 N N . THR A 1 96 ? 4.505 6.353 16.197 1.00 79.75 96 THR A N 1
ATOM 772 C CA . THR A 1 96 ? 5.493 5.332 16.599 1.00 79.75 96 THR A CA 1
ATOM 773 C C . THR A 1 96 ? 6.939 5.610 16.157 1.00 79.75 96 THR A C 1
ATOM 775 O O . THR A 1 96 ? 7.807 4.768 16.372 1.00 79.75 96 THR A O 1
ATOM 778 N N . GLY A 1 97 ? 7.230 6.768 15.551 1.00 77.00 97 GLY A N 1
ATOM 779 C CA . GLY A 1 97 ? 8.595 7.151 15.148 1.00 77.00 97 GLY A CA 1
ATOM 780 C C . GLY A 1 97 ? 8.925 6.977 13.659 1.00 77.00 97 GLY A C 1
ATOM 781 O O . GLY A 1 97 ? 10.084 7.098 13.271 1.00 77.00 97 GLY A O 1
ATOM 782 N N . GLY A 1 98 ? 7.929 6.723 12.805 1.00 73.12 98 GLY A N 1
ATOM 783 C CA . GLY A 1 98 ? 8.023 6.886 11.346 1.00 73.12 98 GLY A CA 1
ATOM 784 C C . GLY A 1 98 ? 8.762 5.793 10.564 1.00 73.12 98 GLY A C 1
ATOM 785 O O . GLY A 1 98 ? 8.780 5.859 9.336 1.00 73.12 98 GLY A O 1
ATOM 786 N N . SER A 1 99 ? 9.326 4.780 11.227 1.00 73.44 99 SER A N 1
ATOM 787 C CA . SER A 1 99 ? 9.993 3.644 10.577 1.00 73.44 99 SER A CA 1
ATOM 788 C C . SER A 1 99 ? 9.231 2.347 10.838 1.00 73.44 99 SER A C 1
ATOM 790 O O . SER A 1 99 ? 9.070 1.938 11.986 1.00 73.44 99 SER A O 1
ATOM 792 N N . ALA A 1 100 ? 8.761 1.694 9.775 1.00 82.75 100 ALA A N 1
ATOM 793 C CA . ALA A 1 100 ? 8.106 0.393 9.846 1.00 82.75 100 ALA A CA 1
ATOM 794 C C . ALA A 1 100 ? 8.381 -0.423 8.580 1.00 82.75 100 ALA A C 1
ATOM 796 O O . ALA A 1 100 ? 8.535 0.132 7.490 1.00 82.75 100 ALA A O 1
ATOM 797 N N . SER A 1 101 ? 8.416 -1.749 8.719 1.00 87.38 101 SER A N 1
ATOM 798 C CA . SER A 1 101 ? 8.462 -2.647 7.564 1.00 87.38 101 SER A CA 1
ATOM 799 C C . SER A 1 101 ? 7.130 -2.617 6.809 1.00 87.38 101 SER A C 1
ATOM 801 O O . SER A 1 101 ? 6.078 -2.338 7.388 1.00 87.38 101 SER A O 1
ATOM 803 N N . LEU A 1 102 ? 7.152 -2.962 5.517 1.00 86.69 102 LEU A N 1
ATOM 804 C CA . LEU A 1 102 ? 5.934 -3.063 4.702 1.00 86.69 102 LEU A CA 1
ATOM 805 C C . LEU A 1 102 ? 4.905 -4.018 5.328 1.00 86.69 102 LEU A C 1
ATOM 807 O O . LEU A 1 102 ? 3.709 -3.745 5.298 1.00 86.69 102 LEU A O 1
ATOM 811 N N . GLU A 1 103 ? 5.363 -5.095 5.960 1.00 88.25 103 GLU A N 1
ATOM 812 C CA . GLU A 1 103 ? 4.500 -6.040 6.669 1.00 88.25 103 GLU A CA 1
ATOM 813 C C . GLU A 1 103 ? 3.758 -5.393 7.847 1.00 88.25 103 GLU A C 1
ATOM 815 O O . GLU A 1 103 ? 2.546 -5.562 7.979 1.00 88.25 103 GLU A O 1
ATOM 820 N N . VAL A 1 104 ? 4.440 -4.579 8.659 1.00 90.44 104 VAL A N 1
ATOM 821 C CA . VAL A 1 104 ? 3.807 -3.856 9.775 1.00 90.44 104 VAL A CA 1
ATOM 822 C C . VAL A 1 104 ? 2.746 -2.882 9.259 1.00 90.44 104 VAL A C 1
ATOM 824 O O . VAL A 1 104 ? 1.652 -2.808 9.821 1.00 90.44 104 VAL A O 1
ATOM 827 N N . VAL A 1 105 ? 3.021 -2.185 8.150 1.00 92.00 105 VAL A N 1
ATOM 828 C CA . VAL A 1 105 ? 2.033 -1.310 7.496 1.00 92.00 105 VAL A CA 1
ATOM 829 C C . VAL A 1 105 ? 0.786 -2.102 7.089 1.00 92.00 105 VAL A C 1
ATOM 831 O O . VAL A 1 105 ? -0.333 -1.654 7.348 1.00 92.00 105 VAL A O 1
ATOM 834 N N . LYS A 1 106 ? 0.969 -3.296 6.506 1.00 92.31 106 LYS A N 1
ATOM 835 C CA . LYS A 1 106 ? -0.130 -4.195 6.118 1.00 92.31 106 LYS A CA 1
ATOM 836 C C . LYS A 1 106 ? -0.976 -4.595 7.328 1.00 92.31 106 LYS A C 1
ATOM 838 O O . LYS A 1 106 ? -2.199 -4.478 7.293 1.00 92.31 106 LYS A O 1
ATOM 843 N N . ILE A 1 107 ? -0.330 -5.037 8.409 1.00 93.19 107 ILE A N 1
ATOM 844 C CA . ILE A 1 107 ? -1.002 -5.493 9.636 1.00 93.19 107 ILE A CA 1
ATOM 845 C C . ILE A 1 107 ? -1.857 -4.374 10.240 1.00 93.19 107 ILE A C 1
ATOM 847 O O . ILE A 1 107 ? -3.020 -4.603 10.576 1.00 93.19 107 ILE A O 1
ATOM 851 N N . LEU A 1 108 ? -1.315 -3.156 10.331 1.00 93.69 108 LEU A N 1
ATOM 852 C CA . LEU A 1 108 ? -2.048 -1.999 10.849 1.00 93.69 108 LEU A CA 1
ATOM 853 C C . LEU A 1 108 ? -3.278 -1.678 9.997 1.00 93.69 108 LEU A C 1
ATOM 855 O O . LEU A 1 108 ? -4.376 -1.500 10.531 1.00 93.69 108 LEU A O 1
ATOM 859 N N . ALA A 1 109 ? -3.113 -1.646 8.675 1.00 94.25 109 ALA A N 1
ATOM 860 C CA . ALA A 1 109 ? -4.204 -1.350 7.759 1.00 94.25 109 ALA A CA 1
ATOM 861 C C . ALA A 1 109 ? -5.329 -2.395 7.851 1.00 94.25 109 ALA A C 1
ATOM 863 O O . ALA A 1 109 ? -6.500 -2.028 7.981 1.00 9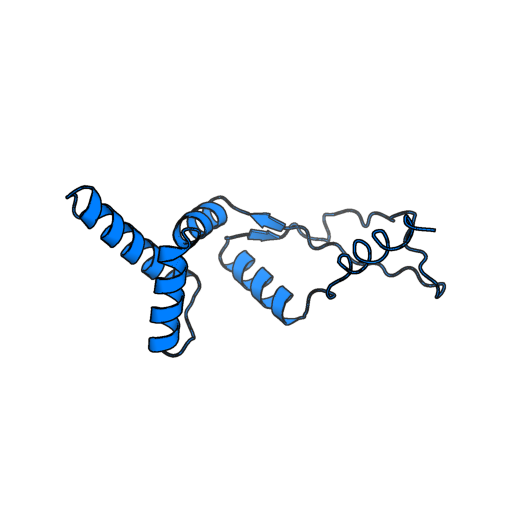4.25 109 ALA A O 1
ATOM 864 N N . ILE A 1 110 ? -4.982 -3.688 7.905 1.00 94.94 110 ILE A N 1
ATOM 865 C CA . ILE A 1 110 ? -5.942 -4.782 8.123 1.00 94.94 110 ILE A CA 1
ATOM 866 C C . ILE A 1 110 ? -6.641 -4.637 9.480 1.00 94.94 110 ILE A C 1
ATOM 868 O O . ILE A 1 110 ? -7.860 -4.787 9.555 1.00 94.94 110 ILE A O 1
ATOM 872 N N . GLY A 1 111 ? -5.919 -4.302 10.552 1.00 94.12 111 GLY A N 1
ATOM 873 C CA . GLY A 1 111 ? -6.509 -4.084 11.878 1.00 94.12 111 GLY A CA 1
ATOM 874 C C . GLY A 1 111 ? -7.545 -2.953 11.887 1.00 94.12 111 GLY A C 1
ATOM 875 O O . GLY A 1 111 ? -8.647 -3.098 12.432 1.00 94.12 111 GLY A O 1
ATOM 876 N N . PHE A 1 112 ? -7.251 -1.842 11.209 1.00 94.31 112 PHE A N 1
ATOM 877 C CA . PHE A 1 112 ? -8.218 -0.759 11.025 1.00 94.31 112 PHE A CA 1
ATOM 878 C C . PHE A 1 112 ? -9.393 -1.159 10.127 1.00 94.31 112 PHE A C 1
ATOM 880 O O . PHE A 1 112 ? -10.525 -0.749 10.408 1.00 94.31 112 PHE A O 1
ATOM 887 N N . ALA A 1 113 ? -9.157 -1.969 9.091 1.00 92.62 113 ALA A N 1
ATOM 888 C CA . ALA A 1 113 ? -10.208 -2.518 8.238 1.00 92.62 113 ALA A CA 1
ATOM 889 C C . ALA A 1 113 ? -11.171 -3.399 9.041 1.00 92.62 113 ALA A C 1
ATOM 891 O O . ALA A 1 113 ? -12.378 -3.160 9.013 1.00 92.62 113 ALA A O 1
ATOM 892 N N . LYS A 1 114 ? -10.642 -4.345 9.826 1.00 93.56 114 LYS A N 1
ATOM 893 C CA . LYS A 1 114 ? -11.417 -5.197 10.740 1.00 93.56 114 LYS A CA 1
ATOM 894 C C . LYS A 1 114 ? -12.242 -4.358 11.708 1.00 93.56 114 LYS A C 1
ATOM 896 O O . LYS A 1 114 ? -13.449 -4.529 11.787 1.00 93.56 114 LYS A O 1
ATOM 901 N N . THR A 1 115 ? -11.627 -3.362 12.346 1.00 92.81 115 THR A N 1
ATOM 902 C CA . THR A 1 115 ? -12.330 -2.455 13.270 1.00 92.81 115 THR A CA 1
ATOM 903 C C . THR A 1 115 ? -13.489 -1.721 12.588 1.00 92.81 115 THR A C 1
ATOM 905 O O . THR A 1 115 ? -14.553 -1.531 13.177 1.00 92.81 115 THR A O 1
ATOM 908 N N . LYS A 1 116 ? -13.293 -1.271 11.342 1.00 90.69 116 LYS A N 1
ATOM 909 C CA . LYS A 1 116 ? -14.338 -0.622 10.538 1.00 90.69 116 LYS A CA 1
ATOM 910 C C . LYS A 1 116 ? -15.453 -1.618 10.203 1.00 90.69 116 LYS A C 1
ATOM 912 O O . LYS A 1 116 ? -16.621 -1.280 10.369 1.00 90.69 116 LYS A O 1
ATOM 917 N N . LEU A 1 117 ? -15.106 -2.837 9.794 1.00 91.12 117 LEU A N 1
ATOM 918 C CA . LEU A 1 117 ? -16.063 -3.898 9.480 1.00 91.12 117 LEU A CA 1
ATOM 919 C C . LEU A 1 117 ? -16.890 -4.307 10.698 1.00 91.12 117 LEU A C 1
ATOM 921 O O . LEU A 1 117 ? -18.114 -4.332 10.592 1.00 91.12 117 LEU A O 1
ATOM 925 N N . SER A 1 118 ? -16.275 -4.537 11.856 1.00 92.75 118 SER A N 1
ATOM 926 C CA . SER A 1 118 ? -16.992 -4.891 13.087 1.00 92.75 118 SER A CA 1
ATOM 927 C C . SER A 1 118 ? -17.996 -3.815 13.496 1.00 92.75 118 SER A C 1
ATOM 929 O O . SER A 1 118 ? -19.127 -4.132 13.849 1.00 92.75 118 SER A O 1
ATOM 931 N N . LYS A 1 119 ? -17.648 -2.531 13.339 1.00 90.69 119 LYS A N 1
ATOM 932 C CA . LYS A 1 119 ? -18.570 -1.414 13.614 1.00 90.69 119 LYS A CA 1
ATOM 933 C C . LYS A 1 119 ? -19.789 -1.377 12.692 1.00 90.69 119 LYS A C 1
ATOM 935 O O . LYS A 1 119 ? -20.846 -0.933 13.122 1.00 90.69 119 LYS A O 1
ATOM 940 N N . HIS A 1 120 ? -19.640 -1.788 11.434 1.00 90.62 120 HIS A N 1
ATOM 941 C CA . HIS A 1 120 ? -20.728 -1.746 10.453 1.00 90.62 120 HIS A CA 1
ATOM 942 C C . HIS A 1 120 ? -21.548 -3.038 10.388 1.00 90.62 120 HIS A C 1
ATOM 944 O O . HIS A 1 120 ? -22.719 -2.985 10.032 1.00 90.62 120 HIS A O 1
ATOM 950 N N . THR A 1 121 ? -20.941 -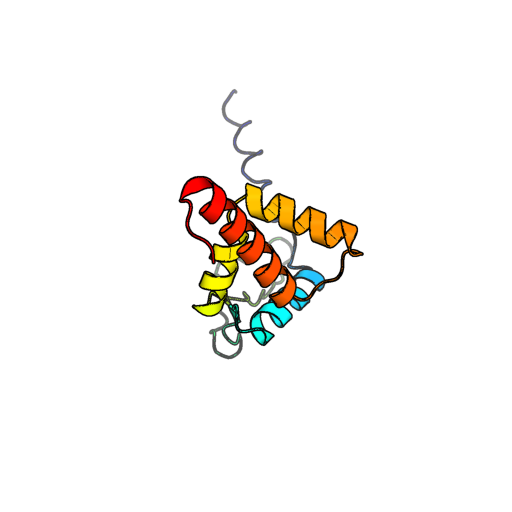4.185 10.698 1.00 92.38 121 THR A N 1
ATOM 951 C CA . THR A 1 121 ? -21.550 -5.513 10.505 1.00 92.38 121 THR A CA 1
ATOM 952 C C . THR A 1 121 ? -21.912 -6.219 11.810 1.00 92.38 121 THR A C 1
ATOM 954 O O . THR A 1 121 ? -22.704 -7.154 11.778 1.00 92.38 121 THR A O 1
ATOM 957 N N . GLY A 1 122 ? -21.348 -5.800 12.949 1.00 88.00 122 GLY A N 1
ATOM 958 C CA . GLY A 1 122 ? -21.511 -6.485 14.235 1.00 88.00 122 GLY A CA 1
ATOM 959 C C . GLY A 1 122 ? -20.733 -7.802 14.360 1.00 88.00 122 GLY A C 1
ATOM 960 O O . GLY A 1 122 ? -20.897 -8.498 15.356 1.00 88.00 122 GLY A O 1
ATOM 961 N N . VAL A 1 123 ? -19.896 -8.153 13.375 1.00 88.94 123 VAL A N 1
ATOM 962 C CA . VAL A 1 123 ? -19.058 -9.365 13.384 1.00 88.94 123 VAL A CA 1
ATOM 963 C C . VAL A 1 123 ? -17.670 -9.052 13.955 1.00 88.94 123 VAL A C 1
ATOM 965 O O . VAL A 1 123 ? -17.015 -8.105 13.512 1.00 88.94 123 VAL A O 1
ATOM 968 N N . GLU A 1 124 ? -17.202 -9.845 14.922 1.00 84.62 124 GLU A N 1
ATOM 969 C CA . GLU A 1 124 ? -15.853 -9.740 15.505 1.00 84.62 124 GLU A CA 1
ATOM 970 C C . GLU A 1 124 ? -14.843 -10.642 14.767 1.00 84.62 124 GLU A C 1
ATOM 972 O O . GLU A 1 124 ? -15.188 -11.747 14.344 1.00 84.62 124 GLU A O 1
ATOM 977 N N . PHE A 1 125 ? -13.607 -10.156 14.584 1.00 76.94 125 PHE A N 1
ATOM 978 C CA . PHE A 1 125 ? -12.537 -10.771 13.776 1.00 76.94 125 PHE A CA 1
ATOM 979 C C . PHE A 1 125 ? -11.170 -10.709 14.457 1.00 76.94 125 PHE A C 1
ATOM 981 O O . PHE A 1 125 ? -10.969 -9.815 15.304 1.00 76.94 125 PHE A O 1
#

Foldseek 3Di:
DPPPPPVVVVVVVPDPDDCDPVNVVVVVLCVVVVQKDFPPLVPPPQDDDVPQDPDPRDRDRDSDRDIDGDPVNVLLCVLQVPPVLVVVLCVVCVVVPNDDDSVVSSVSSNVVVQVVCCVVPVDHD

pLDDT: mean 73.25, std 19.9, range [34.31, 94.94]

Radius of gyration: 21.21 Å; chains: 1; bounding box: 45×46×50 Å

Sequence (125 aa):
MLLELEASEAAEFELKKTTCEFDRYQLEKMAEAGLIDVRDPAKVPVTFRPGAIYDHGLAKFHKPVTYKITWAGHDYLDSVRDKGIWEKTKRALVETGGSASLEVVKILAIGFAKTKLSKHTGVEF